Protein AF-A0AAV2QVB1-F1 (afdb_monomer_lite)

InterPro domains:
  IPR035516 DNA gyrase/topoisomerase IV, subunit A, C-terminal [SSF101904] (12-152)

Organism: Meganyctiphanes norvegica (NCBI:txid48144)

pLDDT: mean 94.21, std 8.2, range [57.09, 98.94]

Radius of gyration: 16.65 Å; chains: 1; bounding box: 41×20×51 Å

Sequence (174 aa):
MTEGEILIRMTEGEILIKMTEGEILIRMTEDDILIKMTEGEILIRITEGEILIKMTEGEILIRMTEGEILIKMTEGEILIRMTEGEILIKMTEGEILIRMTEGEILIRMTEGEILIRMTEGEILIKMTEGDILIRMTEGEILIRMTEDEILIRMTEGEVLIKITGDETWICVKN

Foldseek 3Di:
DAEDEAAEEDADDEAAEEYAEYEYDYEYEEEEYHYEYAYYEYEYEYAEYEYAYEYEDDEYEYEYEEYEYEYEYEEEEYEYEYEEYEYEYEYEEYEYAYEYEDDEYEYEYEDDEYEYEYEDDEYEYEYEYDEYEYEYEDEEYEYEYADDDYDYDYNAYWYWYQHPPDRDTDIDGD

Structure (mmCIF, N/CA/C/O backbone):
data_AF-A0AAV2QVB1-F1
#
_entry.id   AF-A0AAV2QVB1-F1
#
loop_
_atom_site.group_PDB
_atom_site.id
_atom_site.type_symbol
_atom_site.label_atom_id
_atom_site.label_alt_id
_atom_site.label_comp_id
_atom_site.label_asym_id
_atom_site.label_entity_id
_atom_site.label_seq_id
_atom_site.pdbx_PDB_ins_code
_atom_site.Cart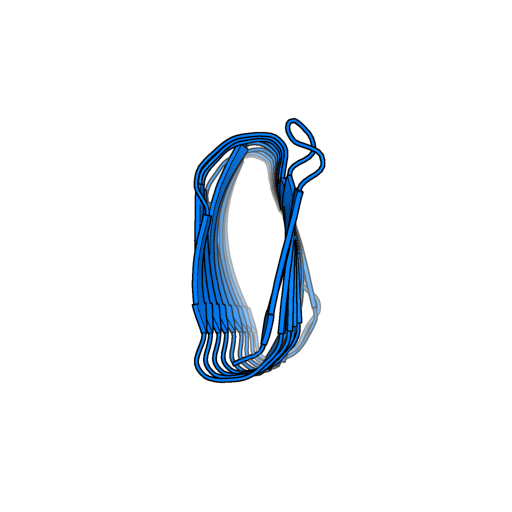n_x
_atom_site.Cartn_y
_atom_site.Cartn_z
_atom_site.occupancy
_atom_site.B_iso_or_equiv
_atom_site.auth_seq_id
_atom_site.auth_comp_id
_atom_site.auth_asym_id
_atom_site.auth_atom_id
_atom_site.pdbx_PDB_model_num
ATOM 1 N N . MET A 1 1 ? -6.315 4.328 24.272 1.00 60.97 1 MET A N 1
ATOM 2 C CA . MET A 1 1 ? -5.659 3.476 25.289 1.00 60.97 1 MET A CA 1
ATOM 3 C C . MET A 1 1 ? -4.162 3.614 25.109 1.00 60.97 1 MET A C 1
ATOM 5 O O . MET A 1 1 ? -3.758 3.977 24.012 1.00 60.97 1 MET A O 1
ATOM 9 N N . THR A 1 2 ? -3.363 3.447 26.160 1.00 71.94 2 THR A N 1
ATOM 10 C CA . THR A 1 2 ? -1.900 3.517 26.021 1.00 71.94 2 THR A CA 1
ATOM 11 C C . THR A 1 2 ? -1.378 2.228 25.407 1.00 71.94 2 THR A C 1
ATOM 13 O O . THR A 1 2 ? -0.760 2.294 24.362 1.00 71.94 2 THR A O 1
ATOM 16 N N . GLU A 1 3 ? -1.765 1.081 25.952 1.00 84.12 3 GLU A N 1
ATOM 17 C CA . GLU A 1 3 ? -1.353 -0.244 25.481 1.00 84.12 3 GLU A CA 1
ATOM 18 C C . GLU A 1 3 ? -2.549 -1.203 25.506 1.00 84.12 3 GLU A C 1
ATOM 20 O O . GLU A 1 3 ? -3.433 -1.058 26.364 1.00 84.12 3 GLU A O 1
ATOM 25 N N . GLY A 1 4 ? -2.581 -2.179 24.598 1.00 90.19 4 GLY A N 1
ATOM 26 C CA . GLY A 1 4 ? -3.457 -3.345 24.713 1.00 90.19 4 GLY A CA 1
ATOM 27 C C . GLY A 1 4 ? -3.994 -3.892 23.394 1.00 90.19 4 GLY A C 1
ATOM 28 O O . GLY A 1 4 ? -3.686 -3.409 22.311 1.00 90.19 4 GLY A O 1
ATOM 29 N N . GLU A 1 5 ? -4.842 -4.909 23.515 1.00 94.44 5 GLU A N 1
ATOM 30 C CA . GLU A 1 5 ? -5.502 -5.569 22.389 1.00 94.44 5 GLU A CA 1
ATOM 31 C C . GLU A 1 5 ? -6.950 -5.074 22.249 1.00 94.44 5 GLU A C 1
ATOM 33 O O . GLU A 1 5 ? -7.708 -5.015 23.225 1.00 94.44 5 GLU A O 1
ATOM 38 N N . ILE A 1 6 ? -7.367 -4.746 21.026 1.00 94.25 6 ILE A N 1
ATOM 39 C CA . ILE A 1 6 ? -8.751 -4.401 20.689 1.00 94.25 6 ILE A CA 1
ATOM 40 C C . ILE A 1 6 ? -9.316 -5.456 19.748 1.00 94.25 6 ILE A C 1
ATOM 42 O O . ILE A 1 6 ? -8.836 -5.628 18.632 1.00 94.25 6 ILE A O 1
ATOM 46 N N . LEU A 1 7 ? -10.413 -6.093 20.160 1.00 94.81 7 LEU A N 1
ATOM 47 C CA . LEU A 1 7 ? -11.208 -6.966 19.303 1.00 94.81 7 LEU A CA 1
ATOM 48 C C . LEU A 1 7 ? -12.597 -6.368 19.085 1.00 94.81 7 LEU A C 1
ATOM 50 O O . LEU A 1 7 ? -13.387 -6.268 20.024 1.00 94.81 7 LEU A O 1
ATOM 54 N N . ILE A 1 8 ? -12.921 -6.039 17.836 1.00 93.69 8 ILE A N 1
ATOM 55 C CA . ILE A 1 8 ? -14.241 -5.540 17.448 1.00 93.69 8 ILE A CA 1
ATOM 56 C C . ILE A 1 8 ? -14.876 -6.476 16.421 1.00 93.69 8 ILE A C 1
ATOM 58 O O . ILE A 1 8 ? -14.255 -6.885 15.437 1.00 93.69 8 ILE A O 1
ATOM 62 N N . ARG A 1 9 ? -16.149 -6.805 16.656 1.00 94.06 9 ARG A N 1
ATOM 63 C CA . ARG A 1 9 ? -17.014 -7.472 15.686 1.00 94.06 9 ARG A CA 1
ATOM 64 C C . ARG A 1 9 ? -18.382 -6.807 15.686 1.00 94.06 9 ARG A C 1
ATOM 66 O O . ARG A 1 9 ? -19.082 -6.885 16.692 1.00 94.06 9 ARG A O 1
ATOM 73 N N . MET A 1 10 ? -18.756 -6.207 14.566 1.00 89.94 10 MET A N 1
ATOM 74 C CA . MET A 1 10 ? -20.064 -5.576 14.377 1.00 89.94 10 MET A CA 1
ATOM 75 C C . MET A 1 10 ? -20.546 -5.752 12.937 1.00 89.94 10 MET A C 1
ATOM 77 O O . MET A 1 10 ? -19.784 -6.197 12.080 1.00 89.94 10 MET A O 1
ATOM 81 N N . THR A 1 11 ? -21.828 -5.489 12.699 1.00 88.38 11 THR A N 1
ATOM 82 C CA . THR A 1 11 ? -22.395 -5.483 11.343 1.00 88.38 11 THR A CA 1
ATOM 83 C C . THR A 1 11 ? -22.260 -4.092 10.742 1.00 88.38 11 THR A C 1
ATOM 85 O O . THR A 1 11 ? -21.641 -3.964 9.696 1.00 88.38 11 THR A O 1
ATOM 88 N N . GLU A 1 12 ? -22.746 -3.100 11.482 1.00 86.06 12 GLU A N 1
ATOM 89 C CA . GLU A 1 12 ? -22.783 -1.676 11.152 1.00 86.06 12 GLU A CA 1
ATOM 90 C C . GLU A 1 12 ? -22.270 -0.888 12.372 1.00 86.06 12 GLU A C 1
ATOM 92 O O . GLU A 1 12 ? -22.424 -1.330 13.525 1.00 86.06 12 GLU A O 1
ATOM 97 N N . GLY A 1 13 ? -21.692 0.278 12.116 1.00 85.00 13 GLY A N 1
ATOM 98 C CA . GLY A 1 13 ? -21.271 1.291 13.070 1.00 85.00 13 GLY A CA 1
ATOM 99 C C . GLY A 1 13 ? -19.913 1.909 12.731 1.00 85.00 13 GLY A C 1
ATOM 100 O O . GLY A 1 13 ? -18.971 1.225 12.349 1.00 85.00 13 GLY A O 1
ATOM 101 N N . GLU A 1 14 ? -19.770 3.208 12.989 1.00 90.94 14 GLU A N 1
ATOM 102 C CA . GLU A 1 14 ? -18.482 3.895 12.870 1.00 90.94 14 GLU A CA 1
ATOM 103 C C . GLU A 1 14 ? -17.508 3.472 13.987 1.00 90.94 14 GLU A C 1
ATOM 105 O O . GLU A 1 14 ? -17.836 3.494 15.183 1.00 90.94 14 GLU A O 1
ATOM 110 N N . ILE A 1 15 ? -16.263 3.154 13.620 1.00 93.12 15 ILE A N 1
ATOM 111 C CA . ILE A 1 15 ? -15.198 2.812 14.571 1.00 93.12 15 ILE A CA 1
ATOM 112 C C . ILE A 1 15 ? -14.182 3.951 14.659 1.00 93.12 15 ILE A C 1
ATOM 114 O O . ILE A 1 15 ? -13.517 4.291 13.687 1.00 93.12 15 ILE A O 1
ATOM 118 N N . LEU A 1 16 ? -13.968 4.477 15.870 1.00 95.75 16 LEU A N 1
ATOM 119 C CA . LEU A 1 16 ? -12.880 5.412 16.168 1.00 95.75 16 LEU A CA 1
ATOM 120 C C . LEU A 1 16 ? -11.939 4.841 17.232 1.00 95.75 16 LEU A C 1
ATOM 122 O O . LEU A 1 16 ? -12.299 4.750 18.407 1.00 95.75 16 LEU A O 1
ATOM 126 N N . ILE A 1 17 ? -10.694 4.552 16.848 1.00 94.94 17 ILE A N 1
ATOM 127 C CA . ILE A 1 17 ? -9.661 4.045 17.758 1.00 94.94 17 ILE A CA 1
ATOM 128 C C . ILE A 1 17 ? -8.479 5.012 17.832 1.00 94.94 17 ILE A C 1
ATOM 130 O O . ILE A 1 17 ? -7.970 5.506 16.825 1.00 94.94 17 ILE A O 1
ATOM 134 N N . LYS A 1 18 ? -8.018 5.262 19.062 1.00 96.38 18 LYS A N 1
ATOM 135 C CA . LYS A 1 18 ? -6.745 5.932 19.354 1.00 96.38 18 LYS A CA 1
ATOM 136 C C . LYS A 1 18 ? -5.939 5.093 20.339 1.00 96.38 18 LYS A C 1
ATOM 138 O O . LYS A 1 18 ? -6.388 4.885 21.476 1.00 96.38 18 LYS A O 1
ATOM 143 N N . MET A 1 19 ? -4.764 4.656 19.913 1.00 91.94 19 MET A N 1
ATOM 144 C CA . MET A 1 19 ? -3.874 3.790 20.680 1.00 91.94 19 MET A CA 1
ATOM 145 C C . MET A 1 19 ? -2.434 4.297 20.597 1.00 91.94 19 MET A C 1
ATOM 147 O O . MET A 1 19 ? -2.071 4.888 19.583 1.00 91.94 19 MET A O 1
ATOM 151 N N . THR A 1 20 ? -1.639 4.123 21.655 1.00 95.06 20 THR A N 1
ATOM 152 C CA . THR A 1 20 ? -0.190 4.344 21.545 1.00 95.06 20 THR A CA 1
ATOM 153 C C . THR A 1 20 ? 0.453 3.072 21.017 1.00 95.06 20 THR A C 1
ATOM 155 O O . THR A 1 20 ? 1.008 3.113 19.931 1.00 95.06 20 THR A O 1
ATOM 158 N N . GLU A 1 21 ? 0.273 1.953 21.710 1.00 95.25 21 GLU A N 1
ATOM 159 C CA . GLU A 1 21 ? 0.881 0.665 21.380 1.00 95.25 21 GLU A CA 1
ATOM 160 C C . GLU A 1 21 ? -0.162 -0.462 21.437 1.00 95.25 21 GLU A C 1
ATOM 162 O O . GLU A 1 21 ? -1.086 -0.419 22.257 1.00 95.25 21 GLU A O 1
ATOM 167 N N . GLY A 1 22 ? -0.036 -1.471 20.578 1.00 95.38 22 GLY A N 1
ATOM 168 C CA . GLY A 1 22 ? -0.759 -2.736 20.717 1.00 95.38 22 GLY A CA 1
ATOM 169 C C . GLY A 1 22 ? -1.411 -3.237 19.435 1.00 95.38 22 GLY A C 1
ATOM 170 O O . GLY A 1 22 ? -1.074 -2.816 18.334 1.00 95.38 22 GLY A O 1
ATOM 171 N N . GLU A 1 23 ? -2.379 -4.135 19.581 1.00 97.25 23 GLU A N 1
ATOM 172 C CA . GLU A 1 23 ? -2.950 -4.882 18.457 1.00 97.25 23 GLU A CA 1
ATOM 173 C C . GLU A 1 23 ? -4.431 -4.547 18.253 1.00 97.25 23 GLU A C 1
ATOM 175 O O . GLU A 1 23 ? -5.216 -4.452 19.203 1.00 97.25 23 GLU A O 1
ATOM 180 N N . ILE A 1 24 ? -4.850 -4.387 16.998 1.00 97.19 24 ILE A N 1
ATOM 181 C CA . ILE A 1 24 ? -6.246 -4.150 16.621 1.00 97.19 24 ILE A CA 1
ATOM 182 C C . ILE A 1 24 ? -6.714 -5.251 15.679 1.00 97.19 24 ILE A C 1
ATOM 184 O O . ILE A 1 24 ? -6.179 -5.426 14.591 1.00 97.19 24 ILE A O 1
ATOM 188 N N . LEU A 1 25 ? -7.805 -5.922 16.043 1.00 97.56 25 LEU A N 1
ATOM 189 C CA . LEU A 1 25 ? -8.530 -6.848 15.185 1.00 97.56 25 LEU A CA 1
ATOM 190 C C . LEU A 1 25 ? -9.975 -6.376 14.994 1.00 97.56 25 LEU A C 1
ATOM 192 O O . LEU A 1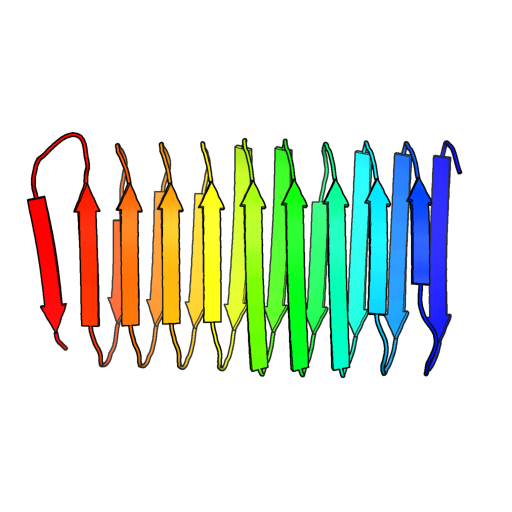 25 ? -10.795 -6.451 15.913 1.00 97.56 25 LEU A O 1
ATOM 196 N N . ILE A 1 26 ? -10.315 -5.956 13.775 1.00 96.62 26 ILE A N 1
ATOM 197 C CA . ILE A 1 26 ? -11.669 -5.526 13.401 1.00 96.62 26 ILE A CA 1
ATOM 198 C C . ILE A 1 26 ? -12.266 -6.486 12.373 1.00 96.62 26 ILE A C 1
ATOM 200 O O . ILE A 1 26 ? -11.633 -6.853 11.378 1.00 96.62 26 ILE A O 1
ATOM 204 N N . ARG A 1 27 ? -13.517 -6.890 12.610 1.00 96.50 27 ARG A N 1
ATOM 205 C CA . ARG A 1 27 ? -14.377 -7.544 11.618 1.00 96.50 27 ARG A CA 1
ATOM 206 C C . ARG A 1 27 ? -15.701 -6.803 11.516 1.00 96.50 27 ARG A C 1
ATOM 208 O O . ARG A 1 27 ? -16.438 -6.764 12.500 1.00 96.50 27 ARG A O 1
ATOM 215 N N . MET A 1 28 ? -15.993 -6.278 10.338 1.00 91.69 28 MET A N 1
ATOM 216 C CA . MET A 1 28 ? -17.169 -5.455 10.084 1.00 91.69 28 MET A CA 1
ATOM 217 C C . MET A 1 28 ? -17.839 -5.844 8.763 1.00 91.69 28 MET A C 1
ATOM 219 O O . MET A 1 28 ? -17.206 -6.507 7.938 1.00 91.69 28 MET A O 1
ATOM 223 N N . THR A 1 29 ? -19.121 -5.520 8.591 1.00 90.75 29 THR A N 1
ATOM 224 C CA . THR A 1 29 ? -19.797 -5.722 7.299 1.00 90.75 29 THR A CA 1
ATOM 225 C C . THR A 1 29 ? -19.752 -4.422 6.518 1.00 90.75 29 THR A C 1
ATOM 227 O O . THR A 1 29 ? -19.090 -4.394 5.487 1.00 90.75 29 THR A O 1
ATOM 230 N N . GLU A 1 30 ? -20.334 -3.371 7.083 1.00 88.38 30 GLU A N 1
ATOM 231 C CA . GLU A 1 30 ? -20.495 -2.039 6.495 1.00 88.38 30 GLU A CA 1
ATOM 232 C C . GLU A 1 30 ? -20.021 -0.970 7.498 1.00 88.38 30 GLU A C 1
ATOM 234 O O . GLU A 1 30 ? -19.993 -1.270 8.694 1.00 88.38 30 GLU A O 1
ATOM 239 N N . ASP A 1 31 ? -19.684 0.234 7.011 1.00 91.12 31 ASP A N 1
ATOM 240 C CA . ASP A 1 31 ? -19.265 1.468 7.726 1.00 91.12 31 ASP A CA 1
ATOM 241 C C . ASP A 1 31 ? -17.761 1.805 7.744 1.00 91.12 31 ASP A C 1
ATOM 243 O O . ASP A 1 31 ? -16.891 1.070 7.275 1.00 91.12 31 ASP A O 1
ATOM 247 N N . ASP A 1 32 ? -17.462 2.970 8.322 1.00 92.69 32 ASP A N 1
ATOM 248 C CA . ASP A 1 32 ? -16.150 3.593 8.311 1.00 92.69 32 ASP A CA 1
ATOM 249 C C . ASP A 1 32 ? -15.300 3.252 9.541 1.00 92.69 32 ASP A C 1
ATOM 251 O O . ASP A 1 32 ? -15.753 3.199 10.693 1.00 92.69 32 ASP A O 1
ATOM 255 N N . ILE A 1 33 ? -13.999 3.092 9.304 1.00 96.12 33 ILE A N 1
ATOM 256 C CA . ILE A 1 33 ? -12.994 2.808 10.327 1.00 96.12 33 ILE A CA 1
ATOM 257 C C . ILE A 1 33 ? -11.950 3.921 10.345 1.00 96.12 33 ILE A C 1
ATOM 259 O O . ILE A 1 33 ? -11.197 4.109 9.394 1.00 96.12 33 ILE A O 1
ATOM 263 N N . LEU A 1 34 ? -11.808 4.593 11.488 1.00 98.06 34 LEU A N 1
ATOM 264 C CA . LEU A 1 34 ? -10.745 5.559 11.752 1.00 98.06 34 LEU A CA 1
ATOM 265 C C . LEU A 1 34 ? -9.819 5.078 12.872 1.00 98.06 34 LEU A C 1
ATOM 267 O O . LEU A 1 34 ? -10.191 5.057 14.049 1.00 98.06 34 LEU A O 1
ATOM 271 N N . ILE A 1 35 ? -8.562 4.795 12.526 1.00 97.88 35 ILE A N 1
ATOM 272 C CA . ILE A 1 35 ? -7.527 4.375 13.478 1.00 97.88 35 ILE A CA 1
ATOM 273 C C . ILE A 1 35 ? -6.379 5.383 13.511 1.00 97.88 35 ILE A C 1
ATOM 275 O O . ILE A 1 35 ? -5.862 5.826 12.483 1.00 97.88 35 ILE A O 1
ATOM 279 N N . LYS A 1 36 ? -5.958 5.738 14.728 1.00 98.19 36 LYS A N 1
ATOM 280 C CA . LYS A 1 36 ? -4.682 6.409 14.995 1.00 98.19 36 LYS A CA 1
ATOM 281 C C . LYS A 1 36 ? -3.877 5.575 15.982 1.00 98.19 36 LYS A C 1
ATOM 283 O O . LYS A 1 36 ? -4.337 5.370 17.106 1.00 98.19 36 LYS A O 1
ATOM 288 N N . MET A 1 37 ? -2.699 5.143 15.562 1.00 96.25 37 MET A N 1
ATOM 289 C CA . MET A 1 37 ? -1.800 4.288 16.328 1.00 96.25 37 MET A CA 1
ATOM 290 C C . MET A 1 37 ? -0.378 4.844 16.253 1.00 96.25 37 MET A C 1
ATOM 292 O O . MET A 1 37 ? -0.011 5.412 15.226 1.00 96.25 37 MET A O 1
ATOM 296 N N . THR A 1 38 ? 0.403 4.745 17.329 1.00 97.31 38 THR A N 1
ATOM 297 C CA . THR A 1 38 ? 1.838 5.048 17.242 1.00 97.31 38 THR A CA 1
ATOM 298 C C . THR A 1 38 ? 2.574 3.805 16.768 1.00 97.31 38 THR A C 1
ATOM 300 O O . THR A 1 38 ? 3.185 3.861 15.712 1.00 97.31 38 THR A O 1
ATOM 303 N N . GLU A 1 39 ? 2.434 2.695 17.484 1.00 97.44 39 GLU A N 1
ATOM 304 C CA . GLU A 1 39 ? 3.153 1.442 17.248 1.00 97.44 39 GLU A CA 1
ATOM 305 C C . GLU A 1 39 ? 2.197 0.247 17.359 1.00 97.44 39 GLU A C 1
ATOM 307 O O . GLU A 1 39 ? 1.265 0.279 18.171 1.00 97.44 39 GLU A O 1
ATOM 312 N N . GLY A 1 40 ? 2.406 -0.799 16.558 1.00 97.00 40 GLY A N 1
ATOM 313 C CA . GLY A 1 40 ? 1.739 -2.088 16.755 1.00 97.00 40 GLY A CA 1
ATOM 314 C C . GLY A 1 40 ? 1.242 -2.761 15.480 1.00 97.00 40 GLY A C 1
ATOM 315 O O . GLY A 1 40 ? 1.845 -2.635 14.419 1.00 97.00 40 GLY A O 1
ATOM 316 N N . GLU A 1 41 ? 0.130 -3.486 15.582 1.00 98.38 41 GLU A N 1
ATOM 317 C CA . GLU A 1 41 ? -0.402 -4.291 14.477 1.00 98.38 41 GLU A CA 1
ATOM 318 C C . GLU A 1 41 ? -1.897 -4.039 14.265 1.00 98.38 41 GLU A C 1
ATOM 320 O O . GLU A 1 41 ? -2.692 -3.969 15.208 1.00 98.38 41 GLU A O 1
ATOM 325 N N . ILE A 1 42 ? -2.314 -3.927 13.003 1.00 98.56 42 ILE A N 1
ATOM 326 C CA . ILE A 1 42 ? -3.709 -3.702 12.622 1.00 98.56 42 ILE A CA 1
ATOM 327 C C . ILE A 1 42 ? -4.155 -4.777 11.636 1.00 98.56 42 ILE A C 1
ATOM 329 O O . ILE A 1 42 ? -3.665 -4.853 10.515 1.00 98.56 42 ILE A O 1
ATOM 333 N N . LEU A 1 43 ? -5.180 -5.546 12.005 1.00 98.62 43 LEU A N 1
ATOM 334 C CA . LEU A 1 43 ? -5.875 -6.473 11.119 1.00 98.62 43 LEU A CA 1
ATOM 335 C C . LEU A 1 43 ? -7.340 -6.069 10.941 1.00 98.62 43 LEU A C 1
ATOM 337 O O . LEU A 1 43 ? -8.147 -6.158 11.869 1.00 98.62 43 LEU A O 1
ATOM 341 N N . ILE A 1 44 ? -7.717 -5.719 9.711 1.00 98.38 44 ILE A N 1
ATOM 342 C CA . ILE A 1 44 ? -9.089 -5.334 9.358 1.00 98.38 44 ILE A CA 1
ATOM 343 C C . ILE A 1 44 ? -9.660 -6.294 8.316 1.00 98.38 44 ILE A C 1
ATOM 345 O O . ILE A 1 44 ? -9.020 -6.635 7.318 1.00 98.38 44 ILE A O 1
ATOM 349 N N . ARG A 1 45 ? -10.899 -6.732 8.549 1.00 98.31 45 ARG A N 1
ATOM 350 C CA . ARG A 1 45 ? -11.742 -7.378 7.539 1.00 98.31 45 ARG A CA 1
ATOM 351 C C . ARG A 1 45 ? -13.077 -6.660 7.463 1.00 98.31 45 ARG A C 1
ATOM 353 O O . ARG A 1 45 ? -13.801 -6.656 8.458 1.00 98.31 45 ARG A O 1
ATOM 360 N N . ILE A 1 46 ? -13.395 -6.120 6.299 1.00 95.50 46 ILE A N 1
ATOM 361 C CA . ILE A 1 46 ? -14.645 -5.409 6.040 1.00 95.50 46 ILE A CA 1
ATOM 362 C C . ILE A 1 46 ? -15.217 -5.827 4.684 1.00 95.50 46 ILE A C 1
ATOM 364 O O . ILE A 1 46 ? -14.470 -6.298 3.823 1.00 95.50 46 ILE A O 1
ATOM 368 N N . THR A 1 47 ? -16.537 -5.751 4.524 1.00 97.00 47 THR A N 1
ATOM 369 C CA . THR A 1 47 ? -17.165 -6.015 3.224 1.00 97.00 47 THR A CA 1
ATOM 370 C C . THR A 1 47 ? -17.200 -4.724 2.421 1.00 97.00 47 THR A C 1
ATOM 372 O O . THR A 1 47 ? -16.563 -4.690 1.376 1.00 97.00 47 THR A O 1
ATOM 375 N N . GLU A 1 48 ? -17.808 -3.675 2.965 1.00 96.62 48 GLU A N 1
ATOM 376 C CA . GLU A 1 48 ? -18.005 -2.372 2.324 1.00 96.62 48 GLU A CA 1
ATOM 377 C C . GLU A 1 48 ? -17.696 -1.231 3.309 1.00 96.62 48 GLU A C 1
ATOM 379 O O . GLU A 1 48 ? -17.978 -1.371 4.499 1.00 96.62 48 GLU A O 1
ATOM 384 N N . GLY A 1 49 ? -17.117 -0.122 2.844 1.00 95.62 49 GLY A N 1
ATOM 385 C CA . GLY A 1 49 ? -16.938 1.101 3.643 1.00 95.62 49 GLY A CA 1
ATOM 386 C C . GLY A 1 49 ? -15.581 1.778 3.456 1.00 95.62 49 GLY A C 1
ATOM 387 O O . GLY A 1 49 ? -14.788 1.385 2.600 1.00 95.62 49 GLY A O 1
ATOM 388 N N . GLU A 1 50 ? -15.287 2.785 4.278 1.00 97.81 50 GLU A N 1
ATOM 389 C CA . GLU A 1 50 ? -14.027 3.531 4.204 1.00 97.81 50 GLU A CA 1
ATOM 390 C C . GLU A 1 50 ? -13.076 3.187 5.364 1.00 97.81 50 GLU A C 1
ATOM 392 O O . GLU A 1 50 ? -13.456 3.093 6.533 1.00 97.81 50 GLU A O 1
ATOM 397 N N . ILE A 1 51 ? -11.781 3.035 5.080 1.00 98.50 51 ILE A N 1
ATOM 398 C CA . ILE A 1 51 ? -10.742 2.850 6.101 1.00 98.50 51 ILE A CA 1
ATOM 399 C C . ILE A 1 51 ? -9.762 4.017 6.060 1.00 98.50 51 ILE A C 1
ATOM 401 O O . ILE A 1 51 ? -9.054 4.218 5.080 1.00 98.50 51 ILE A O 1
ATOM 405 N N . LEU A 1 52 ? -9.610 4.716 7.184 1.00 98.75 52 LEU A N 1
ATOM 406 C CA . LEU A 1 52 ? -8.583 5.728 7.398 1.00 98.75 52 LEU A CA 1
ATOM 407 C C . LEU A 1 52 ? -7.642 5.325 8.543 1.00 98.75 52 LEU A C 1
ATOM 409 O O . LEU A 1 52 ? -8.004 5.380 9.721 1.00 98.75 52 LEU A O 1
ATOM 413 N N . ILE A 1 53 ? -6.387 5.014 8.210 1.00 98.75 53 ILE A N 1
ATOM 414 C CA . ILE A 1 53 ? -5.344 4.661 9.184 1.00 98.75 53 ILE A CA 1
ATOM 415 C C . ILE A 1 53 ? -4.236 5.713 9.191 1.00 98.75 53 ILE A C 1
ATOM 417 O O . ILE A 1 53 ? -3.726 6.141 8.152 1.00 98.75 53 ILE A O 1
ATOM 421 N N . LYS A 1 54 ? -3.841 6.129 10.397 1.00 98.81 54 LYS A N 1
ATOM 422 C CA . LYS A 1 54 ? -2.596 6.863 10.645 1.00 98.81 54 LYS A CA 1
ATOM 423 C C . LYS A 1 54 ? -1.754 6.087 11.645 1.00 98.81 54 LYS A C 1
ATOM 425 O O . LYS A 1 54 ? -2.200 5.906 12.777 1.00 98.81 54 LYS A O 1
ATOM 430 N N . MET A 1 55 ? -0.563 5.691 11.224 1.00 98.12 55 MET A N 1
ATOM 431 C CA . MET A 1 55 ? 0.358 4.867 11.996 1.00 98.12 55 MET A CA 1
ATOM 432 C C . MET A 1 55 ? 1.760 5.469 11.950 1.00 98.12 55 MET A C 1
ATOM 434 O O . MET A 1 55 ? 2.131 6.037 10.923 1.00 98.12 55 MET A O 1
ATOM 438 N N . THR A 1 56 ? 2.518 5.405 13.044 1.00 98.44 56 THR A N 1
ATOM 439 C CA . THR A 1 56 ? 3.941 5.768 12.983 1.00 98.44 56 THR A CA 1
ATOM 440 C C . THR A 1 56 ? 4.743 4.551 12.547 1.00 98.44 56 THR A C 1
ATOM 442 O O . THR A 1 56 ? 5.375 4.625 11.502 1.00 98.44 56 THR A O 1
ATOM 445 N N . GLU A 1 57 ? 4.637 3.442 13.272 1.00 98.25 57 GLU A N 1
ATOM 446 C CA . GLU A 1 57 ? 5.434 2.229 13.071 1.00 98.25 57 GLU A CA 1
ATOM 447 C C . GLU A 1 57 ? 4.563 0.971 13.202 1.00 98.25 57 GLU A C 1
ATOM 449 O O . GLU A 1 57 ? 3.640 0.952 14.021 1.00 98.25 57 GLU A O 1
ATOM 454 N N . GLY A 1 58 ? 4.845 -0.067 12.411 1.00 98.00 58 GLY A N 1
ATOM 455 C CA . GLY A 1 58 ? 4.332 -1.426 12.628 1.00 98.00 58 GLY A CA 1
ATOM 456 C C . GLY A 1 58 ? 3.738 -2.093 11.386 1.00 98.00 58 GLY A C 1
ATOM 457 O O . GLY A 1 58 ? 4.247 -1.916 10.283 1.00 98.00 58 GLY A O 1
ATOM 458 N N . GLU A 1 59 ? 2.668 -2.875 11.543 1.00 98.81 59 GLU A N 1
ATOM 459 C CA . GLU A 1 59 ? 2.126 -3.702 10.453 1.00 98.81 59 GLU A CA 1
ATOM 460 C C . GLU A 1 59 ? 0.622 -3.490 10.232 1.00 98.81 59 GLU A C 1
ATOM 462 O O . GLU A 1 59 ? -0.177 -3.431 11.172 1.00 98.81 59 GLU A O 1
ATOM 467 N N . ILE A 1 60 ? 0.206 -3.415 8.965 1.00 98.81 60 ILE A N 1
ATOM 468 C CA . ILE A 1 60 ? -1.199 -3.266 8.571 1.00 98.81 60 ILE A CA 1
ATOM 469 C C . ILE A 1 60 ? -1.595 -4.374 7.596 1.00 98.81 60 ILE A C 1
ATOM 471 O O . ILE A 1 60 ? -1.085 -4.459 6.482 1.00 98.81 60 ILE A O 1
ATOM 475 N N . LEU A 1 61 ? -2.606 -5.164 7.962 1.00 98.88 61 LEU A N 1
ATOM 476 C CA . LEU A 1 61 ? -3.258 -6.137 7.091 1.00 98.88 61 LEU A CA 1
ATOM 477 C C . LEU A 1 61 ? -4.735 -5.795 6.890 1.00 98.88 61 LEU A C 1
ATOM 479 O O . LEU A 1 61 ? -5.546 -5.893 7.814 1.00 98.88 61 LEU A O 1
ATOM 483 N N . ILE A 1 62 ? -5.122 -5.509 5.647 1.00 98.75 62 ILE A N 1
ATOM 484 C CA . ILE A 1 62 ? -6.511 -5.204 5.279 1.00 98.75 62 ILE A CA 1
ATOM 485 C C . ILE A 1 62 ? -7.037 -6.219 4.266 1.00 98.75 62 ILE A C 1
ATOM 487 O O . ILE A 1 62 ? -6.379 -6.573 3.283 1.00 98.75 62 ILE A O 1
ATOM 491 N N . ARG A 1 63 ? -8.264 -6.690 4.503 1.00 98.81 63 ARG A N 1
ATOM 492 C CA . ARG A 1 63 ? -9.092 -7.366 3.500 1.00 98.81 63 ARG A CA 1
ATOM 493 C C . ARG A 1 63 ? -10.419 -6.629 3.368 1.00 98.81 63 ARG A C 1
ATOM 495 O O . ARG A 1 63 ? -11.163 -6.577 4.344 1.00 98.81 63 ARG A O 1
ATOM 502 N N . MET A 1 64 ? -10.696 -6.120 2.178 1.00 98.19 64 MET A N 1
ATOM 503 C CA . MET A 1 64 ? -11.904 -5.364 1.851 1.00 98.19 64 MET A CA 1
ATOM 504 C C . MET A 1 64 ? -12.527 -5.935 0.575 1.00 98.19 64 MET A C 1
ATOM 506 O O . MET A 1 64 ? -11.798 -6.425 -0.293 1.00 98.19 64 MET A O 1
ATOM 510 N N . THR A 1 65 ? -13.858 -5.953 0.479 1.00 98.38 65 THR A N 1
ATOM 511 C CA . THR A 1 65 ? -14.516 -6.330 -0.782 1.00 98.38 65 THR A CA 1
ATOM 512 C C . THR A 1 65 ? -14.648 -5.091 -1.651 1.00 98.38 65 THR A C 1
ATOM 514 O O . THR A 1 65 ? -14.042 -5.070 -2.715 1.00 98.38 65 THR A O 1
ATOM 517 N N . GLU A 1 66 ? -15.306 -4.058 -1.141 1.00 98.25 66 GLU A N 1
ATOM 518 C CA . GLU A 1 66 ? -15.598 -2.802 -1.830 1.00 98.25 66 GLU A CA 1
ATOM 519 C C . GLU A 1 66 ? -15.308 -1.611 -0.904 1.00 98.25 66 GLU A C 1
ATOM 521 O O . GLU A 1 66 ? -15.470 -1.735 0.313 1.00 98.25 66 GLU A O 1
ATOM 526 N N . GLY A 1 67 ? -14.866 -0.476 -1.450 1.00 97.94 67 GLY A N 1
ATOM 527 C CA . GLY A 1 67 ? -14.765 0.780 -0.699 1.00 97.94 67 GLY A CA 1
ATOM 528 C C . GLY A 1 67 ? -13.474 1.560 -0.924 1.00 97.94 67 GLY A C 1
ATOM 529 O O . GLY A 1 67 ? -12.869 1.498 -1.991 1.00 97.94 67 GLY A O 1
ATOM 530 N N . GLU A 1 68 ? -13.039 2.304 0.091 1.00 98.69 68 GLU A N 1
ATOM 531 C CA . GLU A 1 68 ? -11.855 3.165 0.006 1.00 98.69 68 GLU A CA 1
ATOM 532 C C . GLU A 1 68 ? -10.890 2.917 1.168 1.00 98.69 68 GLU A C 1
ATOM 534 O O . GLU A 1 68 ? -11.285 2.745 2.324 1.00 98.69 68 GLU A O 1
ATOM 539 N N . ILE A 1 69 ? -9.586 2.926 0.885 1.00 98.81 69 ILE A N 1
ATOM 540 C CA . ILE A 1 69 ? -8.535 2.770 1.892 1.00 98.81 69 ILE A CA 1
ATOM 541 C C . ILE A 1 69 ? -7.564 3.943 1.810 1.00 98.81 69 ILE A C 1
ATOM 543 O O . ILE A 1 69 ? -6.850 4.108 0.826 1.00 98.81 69 ILE A O 1
ATOM 547 N N . LEU A 1 70 ? -7.438 4.701 2.898 1.00 98.88 70 LEU A N 1
ATOM 548 C CA . LEU A 1 70 ? -6.421 5.729 3.076 1.00 98.88 70 LEU A CA 1
ATOM 549 C C . LEU A 1 70 ? -5.479 5.375 4.228 1.00 98.88 70 LEU A C 1
ATOM 551 O O . LEU A 1 70 ? -5.861 5.393 5.400 1.00 98.88 70 LEU A O 1
ATOM 555 N N . ILE A 1 71 ? -4.199 5.172 3.914 1.00 98.88 71 ILE A N 1
ATOM 556 C CA . ILE A 1 71 ? -3.153 4.894 4.906 1.00 98.88 71 ILE A CA 1
ATOM 557 C C . ILE A 1 71 ? -2.088 5.990 4.881 1.00 98.88 71 ILE A C 1
ATOM 559 O O . ILE A 1 71 ? -1.592 6.404 3.830 1.00 98.88 71 ILE A O 1
ATOM 563 N N . LYS A 1 72 ? -1.720 6.467 6.072 1.00 98.88 72 LYS A N 1
ATOM 564 C CA . LYS A 1 72 ? -0.515 7.271 6.300 1.00 98.88 72 LYS A CA 1
ATOM 565 C C . LYS A 1 72 ? 0.362 6.561 7.317 1.00 98.88 72 LYS A C 1
ATOM 567 O O . LYS A 1 72 ? -0.070 6.408 8.459 1.00 98.88 72 LYS A O 1
ATOM 572 N N . MET A 1 73 ? 1.562 6.187 6.902 1.00 98.50 73 MET A N 1
ATOM 573 C CA . MET A 1 73 ? 2.515 5.428 7.702 1.00 98.50 73 MET A CA 1
ATOM 574 C C . MET A 1 73 ? 3.894 6.082 7.643 1.00 98.50 73 MET A C 1
ATOM 576 O O . MET A 1 73 ? 4.260 6.631 6.600 1.00 98.50 73 MET A O 1
ATOM 580 N N . THR A 1 74 ? 4.638 6.082 8.747 1.00 98.62 74 THR A N 1
ATOM 581 C CA . THR A 1 74 ? 6.046 6.497 8.696 1.00 98.62 74 THR A CA 1
ATOM 582 C C . THR A 1 74 ? 6.894 5.304 8.281 1.00 98.62 74 THR A C 1
ATOM 584 O O . THR A 1 74 ? 7.485 5.369 7.211 1.00 98.62 74 THR A O 1
ATOM 587 N N . GLU A 1 75 ? 6.856 4.219 9.049 1.00 98.44 75 GLU A N 1
ATOM 588 C CA . GLU A 1 75 ? 7.698 3.032 8.877 1.00 98.44 75 GLU A CA 1
ATOM 589 C C . GLU A 1 75 ? 6.873 1.747 9.040 1.00 98.44 75 GLU A C 1
ATOM 591 O O . GLU A 1 75 ? 5.952 1.720 9.860 1.00 98.44 75 GLU A O 1
ATOM 596 N N . GLY A 1 76 ? 7.183 0.698 8.273 1.00 98.31 76 GLY A N 1
ATOM 597 C CA . GLY A 1 76 ? 6.677 -0.659 8.510 1.00 98.31 76 GLY A CA 1
ATOM 598 C C . GLY A 1 76 ? 6.117 -1.367 7.275 1.00 98.31 76 GLY A C 1
ATOM 599 O O . GLY A 1 76 ? 6.575 -1.137 6.160 1.00 98.31 76 GLY A O 1
ATOM 600 N N . GLU A 1 77 ? 5.125 -2.238 7.455 1.00 98.88 77 GLU A N 1
ATOM 601 C CA . GLU A 1 77 ? 4.616 -3.102 6.378 1.00 98.88 77 GLU A CA 1
ATOM 602 C C . GLU A 1 77 ? 3.109 -2.939 6.150 1.00 98.88 77 GLU A C 1
ATOM 604 O O . GLU A 1 77 ? 2.304 -2.885 7.085 1.00 98.88 77 GLU A O 1
ATOM 609 N N . ILE A 1 78 ? 2.696 -2.899 4.880 1.00 98.88 78 ILE A N 1
ATOM 610 C CA . ILE A 1 78 ? 1.289 -2.811 4.478 1.00 98.88 78 ILE A CA 1
ATOM 611 C C . ILE A 1 78 ? 0.941 -3.956 3.527 1.00 98.88 78 ILE A C 1
ATOM 613 O O . ILE A 1 78 ? 1.450 -4.039 2.410 1.00 98.88 78 ILE A O 1
ATOM 617 N N . LEU A 1 79 ? -0.029 -4.785 3.915 1.00 98.94 79 LEU A N 1
ATOM 618 C CA . LEU A 1 79 ? -0.629 -5.811 3.068 1.00 98.94 79 LEU A CA 1
ATOM 619 C C . LEU A 1 79 ? -2.120 -5.547 2.855 1.00 98.94 79 LEU A C 1
ATOM 621 O O . LEU A 1 79 ? -2.931 -5.672 3.775 1.00 98.94 79 LEU A O 1
ATOM 625 N N . ILE A 1 80 ? -2.515 -5.299 1.605 1.00 98.88 80 ILE A N 1
ATOM 626 C CA . ILE A 1 80 ? -3.916 -5.072 1.229 1.00 98.88 80 ILE A CA 1
ATOM 627 C C . ILE A 1 80 ? -4.390 -6.132 0.236 1.00 98.88 80 ILE A C 1
ATOM 629 O O . ILE A 1 80 ? -3.712 -6.477 -0.737 1.00 98.88 80 ILE A O 1
ATOM 633 N N . ARG A 1 81 ? -5.595 -6.654 0.478 1.00 98.88 81 ARG A N 1
ATOM 634 C CA . ARG A 1 81 ? -6.374 -7.410 -0.507 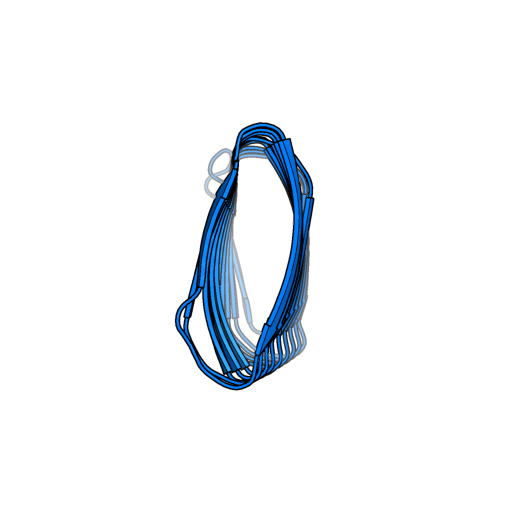1.00 98.88 81 ARG A CA 1
ATOM 635 C C . ARG A 1 81 ? -7.730 -6.747 -0.687 1.00 98.88 81 ARG A C 1
ATOM 637 O O . ARG A 1 81 ? -8.490 -6.684 0.277 1.00 98.88 81 ARG A O 1
ATOM 644 N N . MET A 1 82 ? -8.017 -6.320 -1.906 1.00 98.56 82 MET A N 1
ATOM 645 C CA . MET A 1 82 ? -9.233 -5.598 -2.264 1.00 98.56 82 MET A CA 1
ATOM 646 C C . MET A 1 82 ? -9.868 -6.226 -3.503 1.00 98.56 82 MET A C 1
ATOM 648 O O . MET A 1 82 ? -9.144 -6.722 -4.372 1.00 98.56 82 MET A O 1
ATOM 652 N N . THR A 1 83 ? -11.199 -6.266 -3.573 1.00 98.69 83 THR A N 1
ATOM 653 C CA . THR A 1 83 ? -11.870 -6.691 -4.811 1.00 98.69 83 THR A CA 1
ATOM 654 C C . THR A 1 83 ? -12.057 -5.479 -5.707 1.00 98.69 83 THR A C 1
ATOM 656 O O . THR A 1 83 ? -11.447 -5.454 -6.768 1.00 98.69 83 THR A O 1
ATOM 659 N N . GLU A 1 84 ? -12.763 -4.462 -5.228 1.00 98.50 84 GLU A N 1
ATOM 660 C CA . GLU A 1 84 ? -13.112 -3.249 -5.969 1.00 98.50 84 GLU A CA 1
ATOM 661 C C . GLU A 1 84 ? -12.891 -2.006 -5.096 1.00 98.50 84 GLU A C 1
ATOM 663 O O . GLU A 1 84 ? -13.108 -2.080 -3.885 1.00 98.50 84 GLU A O 1
ATOM 668 N N . GLY A 1 85 ? -12.454 -0.887 -5.682 1.00 98.38 85 GLY A N 1
ATOM 669 C CA . GLY A 1 85 ? -12.462 0.426 -5.023 1.00 98.38 85 GLY A CA 1
ATOM 670 C C . GLY A 1 85 ? -11.178 1.242 -5.180 1.00 98.38 85 GLY A C 1
ATOM 671 O O . GLY A 1 85 ? -10.517 1.175 -6.213 1.00 98.38 85 GLY A O 1
ATOM 672 N N . GLU A 1 86 ? -10.812 2.024 -4.163 1.00 98.81 86 GLU A N 1
ATOM 673 C CA . GLU A 1 86 ? -9.656 2.932 -4.230 1.00 98.81 86 GLU A CA 1
ATOM 674 C C . GLU A 1 86 ? -8.683 2.742 -3.059 1.00 98.81 86 GLU A C 1
ATOM 676 O O . GLU A 1 86 ? -9.073 2.587 -1.899 1.00 98.81 86 GLU A O 1
ATOM 681 N N . ILE A 1 87 ? -7.379 2.793 -3.347 1.00 98.88 87 ILE A N 1
ATOM 682 C CA . ILE A 1 87 ? -6.314 2.712 -2.342 1.00 98.88 87 ILE A CA 1
ATOM 683 C C . ILE A 1 87 ? -5.397 3.926 -2.456 1.00 98.88 87 ILE A C 1
ATOM 685 O O . ILE A 1 87 ? -4.708 4.113 -3.455 1.00 98.88 87 ILE A O 1
ATOM 689 N N . LEU A 1 88 ? -5.279 4.694 -1.373 1.00 98.94 88 LEU A N 1
ATOM 690 C CA . LEU A 1 88 ? -4.314 5.775 -1.224 1.00 98.94 88 LEU A CA 1
ATOM 691 C C . LEU A 1 88 ? -3.346 5.496 -0.072 1.00 98.94 88 LEU A C 1
ATOM 693 O O . LEU A 1 88 ? -3.717 5.535 1.102 1.00 98.94 88 LEU A O 1
ATOM 697 N N . ILE A 1 89 ? -2.060 5.336 -0.388 1.00 98.88 89 ILE A N 1
ATOM 698 C CA . ILE A 1 89 ? -1.001 5.124 0.607 1.00 98.88 89 ILE A CA 1
ATOM 699 C C . ILE A 1 89 ? 0.019 6.260 0.561 1.00 98.88 89 ILE A C 1
ATOM 701 O O . ILE A 1 89 ? 0.502 6.670 -0.498 1.00 98.88 89 ILE A O 1
ATOM 705 N N . LYS A 1 90 ? 0.368 6.775 1.742 1.00 98.88 90 LYS A N 1
ATOM 706 C CA . LYS A 1 90 ? 1.538 7.632 1.956 1.00 98.88 90 LYS A CA 1
ATOM 707 C C . LYS A 1 90 ? 2.442 6.976 2.988 1.00 98.88 90 LYS A C 1
ATOM 709 O O . LYS A 1 90 ? 2.030 6.861 4.139 1.00 98.88 90 LYS A O 1
ATOM 714 N N . MET A 1 91 ? 3.645 6.605 2.574 1.00 98.56 91 MET A N 1
ATOM 715 C CA . MET A 1 91 ? 4.629 5.909 3.398 1.00 98.56 91 MET A CA 1
ATOM 716 C C . MET A 1 91 ? 5.975 6.632 3.338 1.00 98.56 91 MET A C 1
ATOM 718 O O . MET A 1 91 ? 6.308 7.209 2.299 1.00 98.56 91 MET A O 1
ATOM 722 N N . THR A 1 92 ? 6.724 6.663 4.442 1.00 98.62 92 THR A N 1
ATOM 723 C CA . THR A 1 92 ? 8.105 7.169 4.394 1.00 98.62 92 THR A CA 1
ATOM 724 C C . THR A 1 92 ? 9.035 6.028 4.019 1.00 98.62 92 THR A C 1
ATOM 726 O O . THR A 1 92 ? 9.636 6.106 2.954 1.00 98.62 92 THR A O 1
ATOM 729 N N . GLU A 1 93 ? 9.044 4.964 4.813 1.00 98.44 93 GLU A N 1
ATOM 730 C CA . GLU A 1 93 ? 9.923 3.804 4.672 1.00 98.44 93 GLU A CA 1
ATOM 731 C C . GLU A 1 93 ? 9.120 2.511 4.870 1.00 98.44 93 GLU A C 1
ATOM 733 O O . GLU A 1 93 ? 8.175 2.502 5.666 1.00 98.44 93 GLU A O 1
ATOM 738 N N . GLY A 1 94 ? 9.455 1.437 4.150 1.00 98.25 94 GLY A N 1
ATOM 739 C CA . GLY A 1 94 ? 8.894 0.112 4.424 1.00 98.25 94 GLY A CA 1
ATOM 740 C C . GLY A 1 94 ? 8.536 -0.726 3.201 1.00 98.25 94 GLY A C 1
ATOM 741 O O . GLY A 1 94 ? 9.128 -0.588 2.135 1.00 98.25 94 GLY A O 1
ATOM 742 N N . GLU A 1 95 ? 7.541 -1.599 3.346 1.00 98.81 95 GLU A N 1
ATOM 743 C CA . GLU A 1 95 ? 7.099 -2.503 2.279 1.00 98.81 95 GLU A CA 1
ATOM 744 C C . GLU A 1 95 ? 5.587 -2.410 2.044 1.00 98.81 95 GLU A C 1
ATOM 746 O O . GLU A 1 95 ? 4.779 -2.379 2.976 1.00 98.81 95 GLU A O 1
ATOM 751 N N . ILE A 1 96 ? 5.180 -2.401 0.772 1.00 98.88 96 ILE A N 1
ATOM 752 C CA . ILE A 1 96 ? 3.773 -2.374 0.365 1.00 98.88 96 ILE A CA 1
ATOM 753 C C . ILE A 1 96 ? 3.473 -3.552 -0.560 1.00 98.88 96 ILE A C 1
ATOM 755 O O . ILE A 1 96 ? 3.988 -3.642 -1.674 1.00 98.88 96 ILE A O 1
ATOM 759 N N . LEU A 1 97 ? 2.535 -4.408 -0.152 1.00 98.94 97 LEU A N 1
ATOM 760 C CA . LEU A 1 97 ? 1.989 -5.487 -0.969 1.00 98.94 97 LEU A CA 1
ATOM 761 C C . LEU A 1 97 ? 0.488 -5.300 -1.190 1.00 98.94 97 LEU A C 1
ATOM 763 O O . LEU A 1 97 ? -0.321 -5.465 -0.275 1.00 98.94 97 LEU A O 1
ATOM 767 N N . ILE A 1 98 ? 0.090 -5.072 -2.442 1.00 98.88 98 ILE A N 1
ATOM 768 C CA . ILE A 1 98 ? -1.319 -4.922 -2.826 1.00 98.88 98 ILE A CA 1
ATOM 769 C C . ILE A 1 98 ? -1.738 -6.025 -3.798 1.00 98.88 98 ILE A C 1
ATOM 771 O O . ILE A 1 98 ? -1.046 -6.352 -4.767 1.00 98.88 98 ILE A O 1
ATOM 775 N N . ARG A 1 99 ? -2.912 -6.607 -3.542 1.00 98.88 99 ARG A N 1
ATOM 776 C CA . ARG A 1 99 ? -3.651 -7.425 -4.509 1.00 98.88 99 ARG A CA 1
ATOM 777 C C . ARG A 1 99 ? -5.038 -6.837 -4.707 1.00 98.88 99 ARG A C 1
ATOM 779 O O . ARG A 1 99 ? -5.809 -6.813 -3.751 1.00 98.88 99 ARG A O 1
ATOM 786 N N . MET A 1 100 ? -5.339 -6.436 -5.931 1.00 98.69 100 MET A N 1
ATOM 787 C CA . MET A 1 100 ? -6.588 -5.780 -6.299 1.00 98.69 100 MET A CA 1
ATOM 788 C C . MET A 1 100 ? -7.201 -6.453 -7.525 1.00 98.69 100 MET A C 1
ATOM 790 O O . MET A 1 100 ? -6.462 -6.931 -8.391 1.00 98.69 100 MET A O 1
ATOM 794 N N . THR A 1 101 ? -8.530 -6.550 -7.586 1.00 98.69 101 THR A N 1
ATOM 795 C CA . THR A 1 101 ? -9.191 -7.023 -8.812 1.00 98.69 101 THR A CA 1
ATOM 796 C C . THR A 1 101 ? -9.437 -5.837 -9.729 1.00 98.69 101 THR A C 1
ATOM 798 O O . THR A 1 101 ? -8.846 -5.815 -10.802 1.00 98.69 101 THR A O 1
ATOM 801 N N . GLU A 1 102 ? -10.174 -4.835 -9.263 1.00 98.56 102 GLU A N 1
ATOM 802 C CA . GLU A 1 102 ? -10.588 -3.661 -10.034 1.00 98.56 102 GLU A CA 1
ATOM 803 C C . GLU A 1 102 ? -10.431 -2.376 -9.207 1.00 98.56 102 GLU A C 1
ATOM 805 O O . GLU A 1 102 ? -10.642 -2.409 -7.993 1.00 98.56 102 GLU A O 1
ATOM 810 N N . GLY A 1 103 ? -10.057 -1.264 -9.845 1.00 98.44 103 GLY A N 1
ATOM 811 C CA . GLY A 1 103 ? -10.150 0.083 -9.265 1.00 98.44 103 GLY A CA 1
ATOM 812 C C . GLY A 1 103 ? -8.885 0.932 -9.405 1.00 98.44 103 GLY A C 1
ATOM 813 O O . GLY A 1 103 ? -8.218 0.881 -10.436 1.00 98.44 103 GLY A O 1
ATOM 814 N N . GLU A 1 104 ? -8.547 1.729 -8.390 1.00 98.81 104 GLU A N 1
ATOM 815 C CA . GLU A 1 104 ? -7.431 2.687 -8.464 1.00 98.81 104 GLU A CA 1
ATOM 816 C C . GLU A 1 104 ? -6.452 2.559 -7.290 1.00 98.81 104 GLU A C 1
ATOM 818 O O . GLU A 1 104 ? -6.835 2.400 -6.128 1.00 98.81 104 GLU A O 1
ATOM 823 N N . ILE A 1 105 ? -5.153 2.671 -7.580 1.00 98.88 105 ILE A N 1
ATOM 824 C CA . ILE A 1 105 ? -4.083 2.650 -6.578 1.00 98.88 105 ILE A CA 1
ATOM 825 C C . ILE A 1 105 ? -3.208 3.895 -6.720 1.00 98.88 105 ILE A C 1
ATOM 827 O O . ILE A 1 105 ? -2.523 4.080 -7.723 1.00 98.88 105 ILE A O 1
ATOM 831 N N . LEU A 1 106 ? -3.123 4.697 -5.659 1.00 98.88 106 LEU A N 1
ATOM 832 C CA . LEU A 1 106 ? -2.200 5.821 -5.533 1.00 98.88 106 LEU A CA 1
ATOM 833 C C . LEU A 1 106 ? -1.222 5.600 -4.378 1.00 98.88 106 LEU A C 1
ATOM 835 O O . LEU A 1 106 ? -1.596 5.646 -3.205 1.00 98.88 106 LEU A O 1
ATOM 839 N N . ILE A 1 107 ? 0.068 5.479 -4.692 1.00 98.88 107 ILE A N 1
ATOM 840 C CA . ILE A 1 107 ? 1.131 5.333 -3.690 1.00 98.88 107 ILE A CA 1
ATOM 841 C C . ILE A 1 107 ? 2.102 6.508 -3.760 1.00 98.88 107 ILE A C 1
ATOM 843 O O . ILE A 1 107 ? 2.573 6.913 -4.826 1.00 98.88 107 ILE A O 1
ATOM 847 N N . ARG A 1 108 ? 2.428 7.061 -2.590 1.00 98.75 108 ARG A N 1
ATOM 848 C CA . ARG A 1 108 ? 3.568 7.962 -2.399 1.00 98.75 108 ARG A CA 1
ATOM 849 C C . ARG A 1 108 ? 4.500 7.374 -1.354 1.00 98.75 108 ARG A C 1
ATOM 851 O O . ARG A 1 108 ? 4.095 7.262 -0.200 1.00 98.75 108 ARG A O 1
ATOM 858 N N . MET A 1 109 ? 5.723 7.074 -1.761 1.00 98.25 109 MET A N 1
ATOM 859 C CA . MET A 1 109 ? 6.736 6.434 -0.928 1.00 98.25 109 MET A CA 1
ATOM 860 C C . MET A 1 109 ? 8.054 7.201 -1.012 1.00 98.25 109 MET A C 1
ATOM 862 O O . MET A 1 109 ? 8.360 7.775 -2.062 1.00 98.25 109 MET A O 1
ATOM 866 N N . THR A 1 110 ? 8.805 7.276 0.088 1.00 97.94 110 THR A N 1
ATOM 867 C CA . THR A 1 110 ? 10.171 7.817 0.027 1.00 97.94 110 THR A CA 1
ATOM 868 C C . THR A 1 110 ? 11.134 6.690 -0.308 1.00 97.94 110 THR A C 1
ATOM 870 O O . THR A 1 110 ? 11.736 6.753 -1.374 1.00 97.94 110 THR A O 1
ATOM 873 N N . GLU A 1 111 ? 11.175 5.654 0.523 1.00 97.44 111 GLU A N 1
ATOM 874 C CA . GLU A 1 111 ? 12.112 4.534 0.431 1.00 97.44 111 GLU A CA 1
ATOM 875 C C . GLU A 1 111 ? 11.394 3.199 0.675 1.00 97.44 111 GLU A C 1
ATOM 877 O O . GLU A 1 111 ? 10.465 3.150 1.486 1.00 97.44 111 GLU A O 1
ATOM 882 N N . GLY A 1 112 ? 11.809 2.135 -0.017 1.00 97.38 112 GLY A N 1
ATOM 883 C CA . GLY A 1 112 ? 11.440 0.750 0.300 1.00 97.38 112 GLY A CA 1
ATOM 884 C C . GLY A 1 112 ? 10.941 -0.055 -0.900 1.00 97.38 112 GLY A C 1
ATOM 885 O O . GLY A 1 112 ? 11.423 0.144 -2.005 1.00 97.38 112 GLY A O 1
ATOM 886 N N . GLU A 1 113 ? 10.001 -0.983 -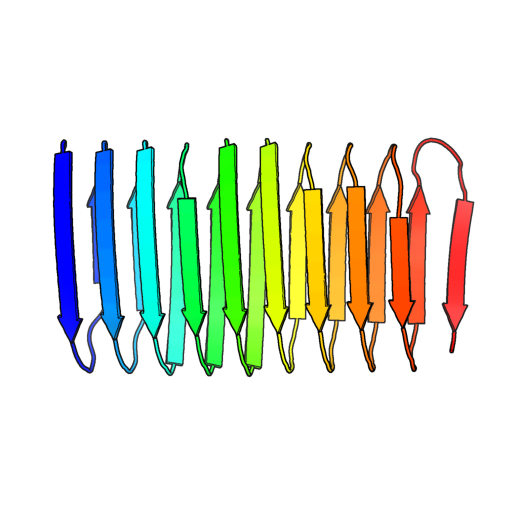0.712 1.00 98.44 113 GLU A N 1
ATOM 887 C CA . GLU A 1 113 ? 9.576 -1.905 -1.782 1.00 98.44 113 GLU A CA 1
ATOM 888 C C . GLU A 1 113 ? 8.066 -1.858 -2.049 1.00 98.44 113 GLU A C 1
ATOM 890 O O . GLU A 1 113 ? 7.241 -1.830 -1.131 1.00 98.44 113 GLU A O 1
ATOM 895 N N . ILE A 1 114 ? 7.679 -1.902 -3.329 1.00 98.75 114 ILE A N 1
ATOM 896 C CA . ILE A 1 114 ? 6.275 -1.952 -3.757 1.00 98.75 114 ILE A CA 1
ATOM 897 C C . ILE A 1 114 ? 6.028 -3.171 -4.648 1.00 98.75 114 ILE A C 1
ATOM 899 O O . ILE A 1 114 ? 6.555 -3.278 -5.757 1.00 98.75 114 ILE A O 1
ATOM 903 N N . LEU A 1 115 ? 5.112 -4.044 -4.224 1.00 98.81 115 LEU A N 1
ATOM 904 C CA . LEU A 1 115 ? 4.598 -5.157 -5.019 1.00 98.81 115 LEU A CA 1
ATOM 905 C C . LEU A 1 115 ? 3.091 -5.024 -5.246 1.00 98.81 115 LEU A C 1
ATOM 907 O O . LEU A 1 115 ? 2.288 -5.193 -4.328 1.00 98.81 115 LEU A O 1
ATOM 911 N N . ILE A 1 116 ? 2.688 -4.847 -6.506 1.00 98.88 116 ILE A N 1
ATOM 912 C CA . ILE A 1 116 ? 1.273 -4.765 -6.893 1.00 98.88 116 ILE A CA 1
ATOM 913 C C . ILE A 1 116 ? 0.899 -5.901 -7.843 1.00 98.88 116 ILE A C 1
ATOM 915 O O . ILE A 1 116 ? 1.597 -6.209 -8.815 1.00 98.88 116 ILE A O 1
ATOM 919 N N . ARG A 1 117 ? -0.245 -6.533 -7.568 1.00 98.81 117 ARG A N 1
ATOM 920 C CA . ARG A 1 117 ? -0.953 -7.393 -8.521 1.00 98.81 117 ARG A CA 1
ATOM 921 C C . ARG A 1 117 ? -2.361 -6.861 -8.728 1.00 98.81 117 ARG A C 1
ATOM 923 O O . ARG A 1 117 ? -3.131 -6.845 -7.772 1.00 98.81 117 ARG A O 1
ATOM 930 N N . MET A 1 118 ? -2.679 -6.501 -9.962 1.00 98.50 118 MET A N 1
ATOM 931 C CA . MET A 1 118 ? -3.957 -5.909 -10.341 1.00 98.50 118 MET A CA 1
ATOM 932 C C . MET A 1 118 ? -4.540 -6.631 -11.554 1.00 98.50 118 MET A C 1
ATOM 934 O O . MET A 1 118 ? -3.781 -7.090 -12.414 1.00 98.50 118 MET A O 1
ATOM 938 N N . THR A 1 119 ? -5.862 -6.794 -11.613 1.00 98.44 119 THR A N 1
ATOM 939 C CA . THR A 1 119 ? -6.499 -7.320 -12.830 1.00 98.44 119 THR A CA 1
ATOM 940 C C . THR A 1 119 ? -6.797 -6.164 -13.769 1.00 98.44 119 THR A C 1
ATOM 942 O O . THR A 1 119 ? -6.204 -6.130 -14.842 1.00 98.44 119 THR A O 1
ATOM 945 N N . GLU A 1 120 ? -7.587 -5.194 -13.323 1.00 98.25 120 GLU A N 1
ATOM 946 C CA . GLU A 1 120 ? -8.043 -4.055 -14.119 1.00 98.25 120 GLU A CA 1
ATOM 947 C C . GLU A 1 120 ? -7.940 -2.748 -13.323 1.00 98.25 120 GLU A C 1
ATOM 949 O O . GLU A 1 120 ? -8.197 -2.746 -12.119 1.00 98.25 120 GLU A O 1
ATOM 954 N N . GLY A 1 121 ? -7.564 -1.655 -13.990 1.00 98.12 121 GLY A N 1
ATOM 955 C CA . GLY A 1 121 ? -7.684 -0.290 -13.470 1.00 98.12 121 GLY A CA 1
ATOM 956 C C . GLY A 1 121 ? -6.396 0.530 -13.542 1.00 98.12 121 GLY A C 1
ATOM 957 O O . GLY A 1 121 ? -5.578 0.337 -14.443 1.00 98.12 121 GLY A O 1
ATOM 958 N N . GLU A 1 122 ? -6.224 1.478 -12.621 1.00 98.69 122 GLU A N 1
ATOM 959 C CA . GLU A 1 122 ? -5.159 2.486 -12.702 1.00 98.69 122 GLU A CA 1
ATOM 960 C C . GLU A 1 122 ? -4.184 2.429 -11.521 1.00 98.69 122 GLU A C 1
ATOM 962 O O . GLU A 1 122 ? -4.569 2.304 -10.356 1.00 98.69 122 GLU A O 1
ATOM 967 N N . ILE A 1 123 ? -2.887 2.567 -11.813 1.00 98.75 123 ILE A N 1
ATOM 968 C CA . ILE A 1 123 ? -1.824 2.623 -10.806 1.00 98.75 123 ILE A CA 1
ATOM 969 C C . ILE A 1 123 ? -1.004 3.900 -10.981 1.00 98.75 123 ILE A C 1
ATOM 971 O O . ILE A 1 123 ? -0.306 4.078 -11.979 1.00 98.75 123 ILE A O 1
ATOM 975 N N . LEU A 1 124 ? -0.984 4.743 -9.950 1.00 98.75 124 LEU A N 1
ATOM 976 C CA . LEU A 1 124 ? -0.112 5.907 -9.842 1.00 98.75 124 LEU A CA 1
ATOM 977 C C . LEU A 1 124 ? 0.885 5.743 -8.690 1.00 98.75 124 LEU A C 1
ATOM 979 O O . LEU A 1 124 ? 0.520 5.812 -7.516 1.00 98.75 124 LEU A O 1
ATOM 983 N N . ILE A 1 125 ? 2.173 5.629 -9.010 1.00 98.50 125 ILE A N 1
ATOM 984 C CA . ILE A 1 125 ? 3.238 5.539 -8.005 1.00 98.50 125 ILE A CA 1
ATOM 985 C C . ILE A 1 125 ? 4.166 6.741 -8.113 1.00 98.50 125 ILE A C 1
ATOM 987 O O . ILE A 1 125 ? 4.692 7.068 -9.179 1.00 98.50 125 ILE A O 1
ATOM 991 N N . LYS A 1 126 ? 4.417 7.382 -6.972 1.00 97.88 126 LYS A N 1
ATOM 992 C CA . LYS A 1 126 ? 5.522 8.320 -6.804 1.00 97.88 126 LYS A CA 1
ATOM 993 C C . LYS A 1 126 ? 6.466 7.807 -5.724 1.00 97.88 126 LYS A C 1
ATOM 995 O O . LYS A 1 126 ? 6.083 7.776 -4.558 1.00 97.88 126 LYS A O 1
ATOM 1000 N N . MET A 1 127 ? 7.693 7.504 -6.115 1.00 96.06 127 MET A N 1
ATOM 1001 C CA . MET A 1 127 ? 8.726 6.939 -5.252 1.00 96.06 127 MET A CA 1
ATOM 1002 C C . 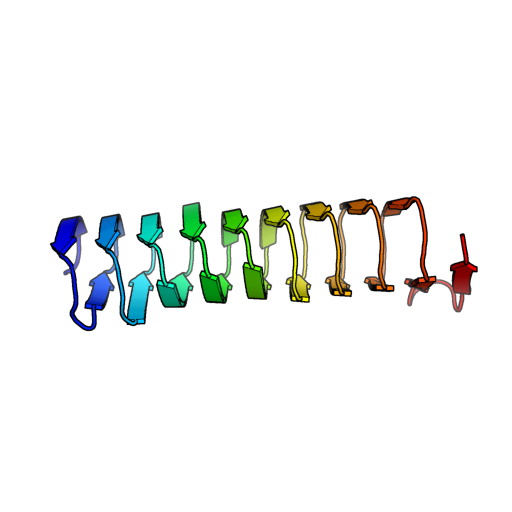MET A 1 127 ? 10.007 7.773 -5.325 1.00 96.06 127 MET A C 1
ATOM 1004 O O . MET A 1 127 ? 10.203 8.491 -6.310 1.00 96.06 127 MET A O 1
ATOM 1008 N N . THR A 1 128 ? 10.850 7.752 -4.292 1.00 95.19 128 THR A N 1
ATOM 1009 C CA . THR A 1 128 ? 12.178 8.386 -4.375 1.00 95.19 128 THR A CA 1
ATOM 1010 C C . THR A 1 128 ? 13.235 7.332 -4.673 1.00 95.19 128 THR A C 1
ATOM 1012 O O . THR A 1 128 ? 13.871 7.453 -5.719 1.00 95.19 128 THR A O 1
ATOM 1015 N N . GLU A 1 129 ? 13.319 6.307 -3.829 1.00 93.50 129 GLU A N 1
ATOM 1016 C CA . GLU A 1 129 ? 14.301 5.216 -3.866 1.00 93.50 129 GLU A CA 1
ATOM 1017 C C . GLU A 1 129 ? 13.613 3.881 -3.543 1.00 93.50 129 GLU A C 1
ATOM 1019 O O . GLU A 1 129 ? 12.652 3.862 -2.768 1.00 93.50 129 GLU A O 1
ATOM 1024 N N . GLY A 1 130 ? 14.088 2.798 -4.154 1.00 94.06 130 GLY A N 1
ATOM 1025 C CA . GLY A 1 130 ? 13.668 1.416 -3.943 1.00 94.06 130 GLY A CA 1
ATOM 1026 C C . GLY A 1 130 ? 12.913 0.762 -5.112 1.00 94.06 130 GLY A C 1
ATOM 1027 O O . GLY A 1 130 ? 12.638 1.371 -6.151 1.00 94.06 130 GLY A O 1
ATOM 1028 N N . ASP A 1 131 ? 12.539 -0.502 -4.924 1.00 96.00 131 ASP A N 1
ATOM 1029 C CA . ASP A 1 131 ? 12.105 -1.372 -6.016 1.00 96.00 131 ASP A CA 1
ATOM 1030 C C . ASP A 1 131 ? 10.586 -1.393 -6.228 1.00 96.00 131 ASP A C 1
ATOM 1032 O O . ASP A 1 131 ? 9.781 -1.445 -5.291 1.00 96.00 131 ASP A O 1
ATOM 1036 N N . ILE A 1 132 ? 10.176 -1.430 -7.501 1.00 97.69 132 ILE A N 1
ATOM 1037 C CA . ILE A 1 132 ? 8.766 -1.538 -7.894 1.00 97.69 132 ILE A CA 1
ATOM 1038 C C . ILE A 1 132 ? 8.547 -2.766 -8.781 1.00 97.69 132 ILE A C 1
ATOM 1040 O O . ILE A 1 132 ? 9.041 -2.852 -9.909 1.00 97.69 132 ILE A O 1
ATOM 1044 N N . LEU A 1 133 ? 7.691 -3.683 -8.323 1.00 98.12 133 LEU A N 1
ATOM 1045 C CA . LEU A 1 133 ? 7.227 -4.834 -9.092 1.00 98.12 133 LEU A CA 1
ATOM 1046 C C . LEU A 1 133 ? 5.711 -4.794 -9.304 1.00 98.12 133 LEU A C 1
ATOM 1048 O O . LEU A 1 133 ? 4.927 -4.974 -8.373 1.00 98.12 133 LEU A O 1
ATOM 1052 N N . ILE A 1 134 ? 5.285 -4.663 -10.562 1.00 98.31 134 ILE A N 1
ATOM 1053 C CA . ILE A 1 134 ? 3.862 -4.626 -10.928 1.00 98.31 134 ILE A CA 1
ATOM 1054 C C . ILE A 1 134 ? 3.525 -5.764 -11.883 1.00 98.31 134 ILE A C 1
ATOM 1056 O O . ILE A 1 134 ? 4.210 -6.016 -12.879 1.00 98.31 134 ILE A O 1
ATOM 1060 N N . ARG A 1 135 ? 2.421 -6.455 -11.591 1.00 98.25 135 ARG A N 1
ATOM 1061 C CA . ARG A 1 135 ? 1.757 -7.360 -12.532 1.00 98.25 135 ARG A CA 1
ATOM 1062 C C . ARG A 1 135 ? 0.328 -6.900 -12.747 1.00 98.25 135 ARG A C 1
ATOM 1064 O O . ARG A 1 135 ? -0.441 -6.885 -11.790 1.00 98.25 135 ARG A O 1
ATOM 1071 N N . MET A 1 136 ? -0.010 -6.600 -13.991 1.00 97.31 136 MET A N 1
ATOM 1072 C CA . MET A 1 136 ? -1.315 -6.079 -14.374 1.00 97.31 136 MET A CA 1
ATOM 1073 C C . MET A 1 136 ? -1.872 -6.822 -15.585 1.00 97.31 136 MET A C 1
ATOM 1075 O O . MET A 1 136 ? -1.099 -7.272 -16.437 1.00 97.31 136 MET A O 1
ATOM 1079 N N . THR A 1 137 ? -3.191 -7.000 -15.653 1.00 97.00 137 THR A N 1
ATOM 1080 C CA . THR A 1 137 ? -3.818 -7.558 -16.860 1.00 97.00 137 THR A CA 1
ATOM 1081 C C . THR A 1 137 ? -4.169 -6.429 -17.818 1.00 97.00 137 THR A C 1
ATOM 1083 O O . THR A 1 137 ? -3.594 -6.408 -18.902 1.00 97.00 137 THR A O 1
ATOM 1086 N N . GLU A 1 138 ? -4.986 -5.470 -17.387 1.00 96.81 138 GLU A N 1
ATOM 1087 C CA . GLU A 1 138 ? -5.501 -4.371 -18.210 1.00 96.81 138 GLU A CA 1
ATOM 1088 C C . GLU A 1 138 ? -5.487 -3.032 -17.453 1.00 96.81 138 GLU A C 1
ATOM 1090 O O . GLU A 1 138 ? -5.746 -3.010 -16.251 1.00 96.81 138 GLU A O 1
ATOM 1095 N N . GLY A 1 139 ? -5.185 -1.930 -18.150 1.00 96.75 139 GLY A N 1
ATOM 1096 C CA . GLY A 1 139 ? -5.387 -0.554 -17.669 1.00 96.75 139 GLY A CA 1
ATOM 1097 C C . GLY A 1 139 ? -4.156 0.353 -17.799 1.00 96.75 139 GLY A C 1
ATOM 1098 O O . GLY A 1 139 ? -3.341 0.180 -18.707 1.00 96.75 139 GLY A O 1
ATOM 1099 N N . GLU A 1 140 ? -3.995 1.318 -16.891 1.00 97.62 140 GLU A N 1
ATOM 1100 C CA . GLU A 1 140 ? -2.925 2.323 -16.970 1.00 97.62 140 GLU A CA 1
ATOM 1101 C C . GLU A 1 140 ? -1.969 2.314 -15.766 1.00 97.62 140 GLU A C 1
ATOM 1103 O O . GLU A 1 140 ? -2.368 2.184 -14.610 1.00 97.62 140 GLU A O 1
ATOM 1108 N N . ILE A 1 141 ? -0.671 2.481 -16.031 1.00 97.81 141 ILE A N 1
ATOM 1109 C CA . ILE A 1 141 ? 0.374 2.586 -15.007 1.00 97.81 141 ILE A CA 1
ATOM 1110 C C . ILE A 1 141 ? 1.176 3.866 -15.237 1.00 97.81 141 ILE A C 1
ATOM 1112 O O . ILE A 1 141 ? 1.856 4.009 -16.253 1.00 97.81 141 ILE A O 1
ATOM 1116 N N . LEU A 1 142 ? 1.194 4.759 -14.249 1.00 97.06 142 LEU A N 1
ATOM 1117 C CA . LEU A 1 142 ? 2.058 5.935 -14.211 1.00 97.06 142 LEU A CA 1
ATOM 1118 C C . LEU A 1 142 ? 3.013 5.865 -13.017 1.00 97.06 142 LEU A C 1
ATOM 1120 O O . LEU A 1 142 ? 2.605 5.970 -11.861 1.00 97.06 142 LEU A O 1
ATOM 1124 N N . ILE A 1 143 ? 4.312 5.764 -13.299 1.00 96.12 143 ILE A N 1
ATOM 1125 C CA . ILE A 1 143 ? 5.359 5.749 -12.273 1.00 96.12 143 ILE A CA 1
ATOM 1126 C C . ILE A 1 143 ? 6.248 6.975 -12.414 1.00 96.12 143 ILE A C 1
ATOM 1128 O O . ILE A 1 143 ? 6.753 7.289 -13.493 1.00 96.12 143 ILE A O 1
ATOM 1132 N N . ARG A 1 144 ? 6.497 7.646 -11.292 1.00 94.94 144 ARG A N 1
ATOM 1133 C CA . ARG A 1 144 ? 7.566 8.629 -11.157 1.00 94.94 144 ARG A CA 1
ATOM 1134 C C . ARG A 1 144 ? 8.524 8.203 -10.055 1.00 94.94 144 ARG A C 1
ATOM 1136 O O . ARG A 1 144 ? 8.126 8.200 -8.893 1.00 94.94 144 ARG A O 1
ATOM 1143 N N . MET A 1 145 ? 9.781 7.964 -10.408 1.00 90.81 145 MET A N 1
ATOM 1144 C CA . MET A 1 145 ? 10.839 7.623 -9.453 1.00 90.81 145 MET A CA 1
ATOM 1145 C C . MET A 1 145 ? 12.112 8.444 -9.678 1.00 90.81 145 MET A C 1
ATOM 1147 O O . MET A 1 145 ? 12.211 9.187 -10.665 1.00 90.81 145 MET A O 1
ATOM 1151 N N . THR A 1 146 ? 13.066 8.363 -8.750 1.00 87.38 146 THR A N 1
ATOM 1152 C CA . THR A 1 146 ? 14.382 8.999 -8.914 1.00 87.38 146 THR A CA 1
ATOM 1153 C C . THR A 1 146 ? 15.442 7.955 -9.228 1.00 87.38 146 THR A C 1
ATOM 1155 O O . THR A 1 146 ? 16.131 8.128 -10.230 1.00 87.38 146 THR A O 1
ATOM 1158 N N . GLU A 1 147 ? 15.514 6.887 -8.432 1.00 74.69 147 GLU A N 1
ATOM 1159 C CA . GLU A 1 147 ? 16.544 5.837 -8.483 1.00 74.69 147 GLU A CA 1
ATOM 1160 C C . GLU A 1 147 ? 15.892 4.463 -8.211 1.00 74.69 147 GLU A C 1
ATOM 1162 O O . GLU A 1 147 ? 14.817 4.453 -7.612 1.00 74.69 147 GLU A O 1
ATOM 1167 N N . ASP A 1 148 ? 16.525 3.372 -8.684 1.00 81.44 148 ASP A N 1
ATOM 1168 C CA . ASP A 1 148 ? 16.178 1.926 -8.567 1.00 81.44 148 ASP A CA 1
ATOM 1169 C C . ASP A 1 148 ? 15.409 1.215 -9.703 1.00 81.44 148 ASP A C 1
ATOM 1171 O O . ASP A 1 148 ? 15.223 1.741 -10.808 1.00 81.44 148 ASP A O 1
ATOM 1175 N N . GLU A 1 149 ? 15.097 -0.069 -9.477 1.00 87.25 149 GLU A N 1
ATOM 1176 C CA . GLU A 1 149 ? 14.597 -1.014 -10.465 1.00 87.25 149 GLU A CA 1
ATOM 1177 C C . GLU A 1 149 ? 13.064 -0.988 -10.572 1.00 87.25 149 GLU A C 1
ATOM 1179 O O . GLU A 1 149 ? 12.313 -1.053 -9.597 1.00 87.25 149 GLU A O 1
ATOM 1184 N N . ILE A 1 150 ? 12.575 -0.973 -11.816 1.00 91.94 150 ILE A N 1
ATOM 1185 C CA . ILE A 1 150 ? 11.167 -1.232 -12.124 1.00 91.94 150 ILE A CA 1
ATOM 1186 C C . ILE A 1 150 ? 11.064 -2.512 -12.938 1.00 91.94 150 ILE A C 1
ATOM 1188 O O . ILE A 1 150 ? 11.611 -2.614 -14.040 1.00 91.94 150 ILE A O 1
ATOM 1192 N N . LEU A 1 151 ? 10.232 -3.439 -12.466 1.00 93.56 151 LEU A N 1
ATOM 1193 C CA . LEU A 1 151 ? 9.774 -4.577 -13.249 1.00 93.56 151 LEU A CA 1
ATOM 1194 C C . LEU A 1 151 ? 8.252 -4.557 -13.408 1.00 93.56 151 LEU A C 1
ATOM 1196 O O . LEU A 1 151 ? 7.503 -4.868 -12.483 1.00 93.56 151 LEU A O 1
ATOM 1200 N N . ILE A 1 152 ? 7.791 -4.285 -14.630 1.00 94.31 152 ILE A N 1
ATOM 1201 C CA . ILE A 1 152 ? 6.368 -4.329 -14.986 1.00 94.31 152 ILE A CA 1
ATOM 1202 C C . ILE A 1 152 ? 6.100 -5.498 -15.928 1.00 94.31 152 ILE A C 1
ATOM 1204 O O . ILE A 1 152 ? 6.797 -5.705 -16.923 1.00 94.31 152 ILE A O 1
ATOM 1208 N N . ARG A 1 153 ? 5.041 -6.251 -15.632 1.00 94.62 153 ARG A N 1
ATOM 1209 C CA . ARG A 1 153 ? 4.423 -7.204 -16.553 1.00 94.62 153 ARG A CA 1
ATOM 1210 C C . ARG A 1 153 ? 2.964 -6.819 -16.758 1.00 94.62 153 ARG A C 1
ATOM 1212 O O . ARG A 1 153 ? 2.185 -6.932 -15.817 1.00 94.62 153 ARG A O 1
ATOM 1219 N N . MET A 1 154 ? 2.615 -6.435 -17.979 1.00 93.06 154 MET A N 1
ATOM 1220 C CA . MET A 1 154 ? 1.266 -6.017 -18.362 1.00 93.06 154 MET A CA 1
ATOM 1221 C C . MET A 1 154 ? 0.796 -6.778 -19.604 1.00 93.06 154 MET A C 1
ATOM 1223 O O . MET A 1 154 ? 1.630 -7.071 -20.466 1.00 93.06 154 MET A O 1
ATOM 1227 N N . THR A 1 155 ? -0.497 -7.108 -19.690 1.00 93.75 155 THR A N 1
ATOM 1228 C CA . THR A 1 155 ? -1.064 -7.786 -20.873 1.00 93.75 155 THR A CA 1
ATOM 1229 C C . THR A 1 155 ? -1.585 -6.783 -21.896 1.00 93.75 155 THR A C 1
ATOM 1231 O O . THR A 1 155 ? -1.185 -6.883 -23.049 1.00 93.75 155 THR A O 1
ATOM 1234 N N . GLU A 1 156 ? -2.393 -5.813 -21.471 1.00 93.31 156 GLU A N 1
ATOM 1235 C CA . GLU A 1 156 ? -2.993 -4.769 -22.310 1.00 93.31 156 GLU A CA 1
ATOM 1236 C C . GLU A 1 156 ? -2.992 -3.434 -21.556 1.00 93.31 156 GLU A C 1
ATOM 1238 O O . GLU A 1 156 ? -3.120 -3.417 -20.330 1.00 93.31 156 GLU A O 1
ATOM 1243 N N . GLY A 1 157 ? -2.812 -2.327 -22.277 1.00 94.00 157 GLY A N 1
ATOM 1244 C CA . GLY A 1 157 ? -2.926 -0.982 -21.710 1.00 94.00 157 GLY A CA 1
ATOM 1245 C C . GLY A 1 157 ? -1.678 -0.121 -21.873 1.00 94.00 157 GLY A C 1
ATOM 1246 O O . GLY A 1 157 ? -0.858 -0.350 -22.770 1.00 94.00 157 GLY A O 1
ATOM 1247 N N . GLU A 1 158 ? -1.529 0.888 -21.014 1.00 94.69 158 GLU A N 1
ATOM 1248 C CA . GLU A 1 158 ? -0.492 1.917 -21.142 1.00 94.69 158 GLU A CA 1
ATOM 1249 C C . GLU A 1 158 ? 0.398 2.010 -19.898 1.00 94.69 158 GLU A C 1
ATOM 1251 O O . GLU A 1 158 ? -0.069 2.084 -18.767 1.00 94.69 158 GLU A O 1
ATOM 1256 N N . VAL A 1 159 ? 1.714 2.048 -20.107 1.00 94.75 159 VAL A N 1
ATOM 1257 C CA . VAL A 1 159 ? 2.707 2.282 -19.051 1.00 94.75 159 VAL A CA 1
ATOM 1258 C C . VAL A 1 159 ? 3.475 3.546 -19.384 1.00 94.75 159 VAL A C 1
ATOM 1260 O O . VAL A 1 159 ? 4.105 3.616 -20.440 1.00 94.75 159 VAL A O 1
ATOM 1263 N N . LEU A 1 160 ? 3.480 4.510 -18.468 1.00 93.12 160 LEU A N 1
ATOM 1264 C CA . LEU A 1 160 ? 4.288 5.718 -18.529 1.00 93.12 160 LEU A CA 1
ATOM 1265 C C . LEU A 1 160 ? 5.215 5.791 -17.312 1.00 93.12 160 LEU A C 1
ATOM 1267 O O . LEU A 1 160 ? 4.770 5.897 -16.173 1.00 93.12 160 LEU A O 1
ATOM 1271 N N . ILE A 1 161 ? 6.524 5.775 -17.551 1.00 92.25 161 ILE A N 1
ATOM 1272 C CA . ILE A 1 161 ? 7.535 5.862 -16.490 1.00 92.25 161 ILE A CA 1
ATOM 1273 C C . ILE A 1 161 ? 8.352 7.129 -16.683 1.00 92.25 161 ILE A C 1
ATOM 1275 O O . ILE A 1 161 ? 8.868 7.368 -17.775 1.00 92.25 161 ILE A O 1
ATOM 1279 N N . LYS A 1 162 ? 8.505 7.906 -15.609 1.00 90.12 162 LYS A N 1
ATOM 1280 C CA . LYS A 1 162 ? 9.432 9.032 -15.515 1.00 90.12 162 LYS A CA 1
ATOM 1281 C C . LYS A 1 162 ? 10.472 8.776 -14.432 1.00 90.12 162 LYS A C 1
ATOM 1283 O O . LYS A 1 162 ? 10.140 8.775 -13.246 1.00 90.12 162 LYS A O 1
ATOM 1288 N N . ILE A 1 163 ? 11.731 8.690 -14.838 1.00 86.62 163 ILE A N 1
ATOM 1289 C CA . ILE A 1 163 ? 12.877 8.690 -13.924 1.00 86.62 163 ILE A CA 1
ATOM 1290 C C . ILE A 1 163 ? 13.404 10.132 -13.858 1.00 86.62 163 ILE A C 1
ATOM 1292 O O . ILE A 1 163 ? 13.381 10.847 -14.856 1.00 86.62 163 ILE A O 1
ATOM 1296 N N . THR A 1 164 ? 13.728 10.649 -12.670 1.00 77.38 164 THR A N 1
ATOM 1297 C CA . THR A 1 164 ? 14.103 12.073 -12.507 1.00 77.38 164 THR A CA 1
ATOM 1298 C C . THR A 1 164 ? 15.622 12.299 -12.616 1.00 77.38 164 THR A C 1
ATOM 1300 O O . THR A 1 164 ? 16.026 13.423 -12.905 1.00 77.38 164 THR A O 1
ATOM 1303 N N . GLY A 1 165 ? 16.448 11.255 -12.448 1.00 66.25 165 GLY A N 1
ATOM 1304 C CA . GLY A 1 165 ? 17.907 11.307 -12.650 1.00 66.25 165 GLY A CA 1
ATOM 1305 C C . GLY A 1 165 ? 18.345 11.280 -14.122 1.00 66.25 165 GLY A C 1
ATOM 1306 O O . GLY A 1 165 ? 19.299 11.958 -14.493 1.00 66.25 165 GLY A O 1
ATOM 1307 N N . ASP A 1 166 ? 17.577 10.596 -14.967 1.00 57.59 166 ASP A N 1
ATOM 1308 C CA . ASP A 1 166 ? 17.728 10.548 -16.420 1.00 57.59 166 ASP A CA 1
ATOM 1309 C C . ASP A 1 166 ? 16.414 11.060 -17.008 1.00 57.59 166 ASP A C 1
ATOM 1311 O O . ASP A 1 166 ? 15.388 10.488 -16.668 1.00 57.59 166 ASP A O 1
ATOM 1315 N N . GLU A 1 167 ? 16.379 12.104 -17.848 1.00 57.09 167 GLU A N 1
ATOM 1316 C CA . GLU A 1 167 ? 15.142 12.677 -18.436 1.00 57.09 167 GLU A CA 1
ATOM 1317 C C . GLU A 1 167 ? 14.412 11.717 -19.416 1.00 57.09 167 GLU A C 1
ATOM 1319 O O . GLU A 1 167 ? 14.050 12.074 -20.538 1.00 57.0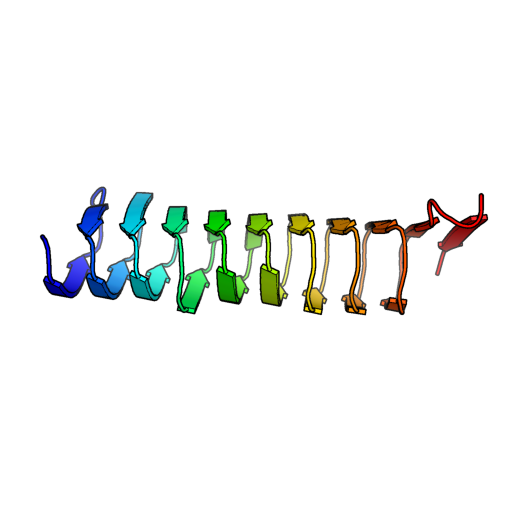9 167 GLU A O 1
ATOM 1324 N N . THR A 1 168 ? 14.194 10.472 -19.009 1.00 62.84 168 THR A N 1
ATOM 1325 C CA . THR A 1 168 ? 13.692 9.368 -19.810 1.00 62.84 168 THR A CA 1
ATOM 1326 C C . THR A 1 168 ? 12.221 9.163 -19.500 1.00 62.84 168 THR A C 1
ATOM 1328 O O . THR A 1 168 ? 11.826 8.936 -18.354 1.00 62.84 168 THR A O 1
ATOM 1331 N N . TRP A 1 169 ? 11.415 9.227 -20.554 1.00 69.31 169 TRP A N 1
ATOM 1332 C CA . TRP A 1 169 ? 10.036 8.770 -20.540 1.00 69.31 169 TRP A CA 1
ATOM 1333 C C . TRP A 1 169 ? 9.968 7.435 -21.264 1.00 69.31 169 TRP A C 1
ATOM 1335 O O . TRP A 1 169 ? 10.309 7.358 -22.446 1.00 69.31 169 TRP A O 1
ATOM 1345 N N . ILE A 1 170 ? 9.526 6.391 -20.570 1.00 75.75 170 ILE A N 1
ATOM 1346 C CA . ILE A 1 170 ? 9.232 5.101 -21.196 1.00 75.75 170 ILE A CA 1
ATOM 1347 C C . ILE A 1 170 ? 7.721 5.030 -21.356 1.00 75.75 170 ILE A C 1
ATOM 1349 O O . ILE A 1 170 ? 7.005 5.058 -20.360 1.00 75.75 170 ILE A O 1
ATOM 1353 N N . CYS A 1 171 ? 7.254 4.973 -22.603 1.00 74.00 171 CYS A N 1
ATOM 1354 C CA . CYS A 1 171 ? 5.859 4.709 -22.934 1.00 74.00 171 CYS A CA 1
ATOM 1355 C C . CYS A 1 171 ? 5.768 3.320 -23.573 1.00 74.00 171 CYS A C 1
ATOM 1357 O O . CYS A 1 171 ? 6.371 3.091 -24.625 1.00 74.00 171 CYS A O 1
ATOM 1359 N N . VAL A 1 172 ? 5.044 2.400 -22.937 1.00 81.38 172 VAL A N 1
ATOM 1360 C CA . VAL A 1 172 ? 4.736 1.074 -23.488 1.00 81.38 172 VAL A CA 1
ATOM 1361 C C . VAL A 1 172 ? 3.232 0.993 -23.681 1.00 81.38 172 VAL A C 1
ATOM 1363 O O . VAL A 1 172 ? 2.487 1.211 -22.731 1.00 81.38 172 VAL A O 1
ATOM 1366 N N . LYS A 1 173 ? 2.804 0.680 -24.903 1.00 76.62 173 LYS A N 1
ATOM 1367 C CA . LYS A 1 173 ? 1.433 0.258 -25.191 1.00 76.62 173 LYS A CA 1
ATOM 1368 C C . LYS A 1 173 ? 1.481 -1.209 -25.586 1.00 76.62 173 LYS A C 1
ATOM 1370 O O . LYS A 1 173 ? 2.255 -1.540 -26.490 1.00 76.62 173 LYS A O 1
ATOM 1375 N N . ASN A 1 174 ? 0.716 -2.046 -24.894 1.00 72.06 174 ASN A N 1
ATOM 1376 C CA . ASN A 1 174 ? 0.538 -3.456 -25.242 1.00 72.06 174 ASN A CA 1
ATOM 1377 C C . ASN A 1 174 ? -0.841 -3.678 -25.846 1.00 72.06 174 ASN A C 1
ATOM 1379 O O . ASN A 1 174 ? -1.798 -3.095 -25.293 1.00 72.06 174 ASN A O 1
#

Secondary structure (DSSP, 8-state):
--EEEEEEE-SS--EEEEEEEEEEEEE-SSS-EEEEEEEEEEEEEEEEEEEEEEEEEEEEEEEEEEEEEEEEEEEEEEEEEEEEEEEEEEEEEEEEEEEEEEEEEEEEEEEEEEEEEEEEEEEEEE-SEEEEEEEEEEEEEEEEESSS-EEEEEEEEEEEEEESSS-PEEEEE-